Protein 2JE2 (pdb70)

Foldseek 3Di:
DADWDADPVGFTFPRPPQVPAAWFFWDDDVFKIKIKGKHNVQLLVCLVAVARDAFIKMKIWMFTWDFDDPCGDIDGHHTAWMKMKTAHCVSQVPAQLRIFIWTQAHNPPDGDRTTDTDDCVVQVVCQVVDAPHSSHNSVRGVQSVCSNVPVDRDDDD

Organism: Nitrosomonas europaea (NCBI:txid915)

Radius of gyration: 16.07 Å; Cα contacts (8 Å, |Δi|>4): 334; chains: 1; bounding box: 45×40×47 Å

B-factor: mean 26.32, std 8.31, range [13.73, 58.66]

Structure (mmCIF, N/CA/C/O backbone):
data_2JE2
#
_entry.id   2JE2
#
_cell.length_a   53.256
_cell.length_b   53.256
_cell.length_c   127.033
_cell.angle_alpha   90.00
_cell.angle_beta   90.00
_cell.angle_gamma   120.00
#
_symmetry.space_group_name_H-M   'P 31 2 1'
#
loop_
_entity.id
_entity.type
_entity.pdbx_description
1 polymer 'CYTOCHROME P460'
2 non-polymer 'HEME C'
3 non-polymer 'PHOSPHATE ION'
4 water water
#
loop_
_atom_site.group_PDB
_atom_site.id
_atom_site.type_symbol
_atom_site.label_atom_id
_atom_site.label_alt_id
_atom_site.label_comp_id
_atom_site.label_asym_id
_atom_site.label_entity_id
_atom_site.label_seq_id
_atom_site.pdbx_PDB_ins_code
_atom_site.Cartn_x
_atom_site.Cartn_y
_atom_site.Cartn_z
_atom_site.occupancy
_atom_site.B_iso_or_equiv
_atom_site.auth_seq_id
_atom_site.auth_comp_id
_atom_site.auth_asym_id
_atom_site.auth_atom_id
_atom_site.pdbx_PDB_model_num
ATOM 1 N N . ALA A 1 2 ? 9.763 3.740 16.557 1.00 43.04 1 ALA A N 1
ATOM 2 C CA . ALA A 1 2 ? 11.253 3.786 16.604 1.00 42.52 1 ALA A CA 1
ATOM 3 C C . ALA A 1 2 ? 11.783 4.622 15.449 1.00 41.92 1 ALA A C 1
ATOM 4 O O . ALA A 1 2 ? 12.931 5.078 15.479 1.00 42.99 1 ALA A O 1
ATOM 6 N N . GLY A 1 3 ? 10.961 4.792 14.416 1.00 40.10 2 GLY A N 1
ATOM 7 C CA . GLY A 1 3 ? 11.307 5.694 13.334 1.00 37.58 2 GLY A CA 1
ATOM 8 C C . GLY A 1 3 ? 12.269 5.170 12.288 1.00 35.56 2 GLY A C 1
ATOM 9 O O . GLY A 1 3 ? 12.635 3.997 12.291 1.00 35.67 2 GLY A O 1
ATOM 10 N N . VAL A 1 4 ? 12.684 6.083 11.413 1.00 32.57 3 VAL A N 1
ATOM 11 C CA . VAL A 1 4 ? 13.417 5.830 10.179 1.00 29.95 3 VAL A CA 1
ATOM 12 C C . VAL A 1 4 ? 14.978 5.743 10.346 1.00 28.08 3 VAL A C 1
ATOM 13 O O . VAL A 1 4 ? 15.687 5.276 9.452 1.00 26.40 3 VAL A O 1
ATOM 17 N N . ALA A 1 5 ? 15.504 6.168 11.493 1.00 25.88 4 ALA A N 1
ATOM 18 C CA . ALA A 1 5 ? 16.962 6.146 11.719 1.00 25.26 4 ALA A CA 1
ATOM 19 C C . ALA A 1 5 ? 17.477 4.709 11.704 1.00 24.98 4 ALA A C 1
ATOM 20 O O . ALA A 1 5 ? 16.850 3.822 12.271 1.00 24.81 4 ALA A O 1
ATOM 22 N N . GLU A 1 6 ? 18.619 4.509 11.064 1.00 24.70 5 GLU A N 1
ATOM 23 C CA . GLU A 1 6 ? 19.290 3.207 11.045 1.00 25.42 5 GLU A CA 1
ATOM 24 C C . GLU A 1 6 ? 20.672 3.369 11.661 1.00 24.28 5 GLU A C 1
ATOM 25 O O . GLU A 1 6 ? 21.394 4.332 11.363 1.00 23.19 5 GLU A O 1
ATOM 31 N N . PHE A 1 7 ? 21.033 2.429 12.540 1.00 23.59 6 PHE A N 1
ATOM 32 C CA . PHE A 1 7 ? 22.304 2.497 13.246 1.00 22.75 6 PHE A CA 1
ATOM 33 C C . PHE A 1 7 ? 23.103 1.233 12.983 1.00 23.72 6 PHE A C 1
ATOM 34 O O . PHE A 1 7 ? 22.518 0.168 12.912 1.00 23.65 6 PHE A O 1
ATOM 42 N N . ASN A 1 8 ? 24.414 1.367 12.854 1.00 23.95 7 ASN A N 1
ATOM 43 C CA . ASN A 1 8 ? 25.262 0.167 12.764 1.00 24.97 7 ASN A CA 1
ATOM 44 C C . ASN A 1 8 ? 25.476 -0.467 14.131 1.00 25.67 7 ASN A C 1
ATOM 45 O O . ASN A 1 8 ? 25.001 0.042 15.153 1.00 24.53 7 ASN A O 1
ATOM 50 N N . ASP A 1 9 ? 26.155 -1.613 14.132 1.00 26.41 8 ASP A N 1
ATOM 51 C CA . ASP A 1 9 ? 26.410 -2.350 15.361 1.00 27.32 8 ASP A CA 1
ATOM 52 C C . ASP A 1 9 ? 27.032 -1.527 16.467 1.00 27.48 8 ASP A C 1
ATOM 53 O O . ASP A 1 9 ? 26.754 -1.768 17.636 1.00 28.17 8 ASP A O 1
ATOM 58 N N . LYS A 1 10 ? 27.899 -0.585 16.124 1.00 27.38 9 LYS A N 1
ATOM 59 C CA . LYS A 1 10 ? 28.503 0.207 17.179 1.00 27.54 9 LYS A CA 1
ATOM 60 C C . LYS A 1 10 ? 27.688 1.452 17.598 1.00 26.04 9 LYS A C 1
ATOM 61 O O . LYS A 1 10 ? 28.122 2.233 18.428 1.00 25.30 9 LYS A O 1
ATOM 67 N N . GLY A 1 11 ? 26.486 1.562 17.062 1.00 25.75 10 GLY A N 1
ATOM 68 C CA . GLY A 1 11 ? 25.564 2.649 17.454 1.00 24.94 10 GLY A CA 1
ATOM 69 C C . GLY A 1 11 ? 25.709 3.945 16.688 1.00 25.31 10 GLY A C 1
ATOM 70 O O . GLY A 1 11 ? 25.046 4.937 17.023 1.00 24.78 10 GLY A O 1
ATOM 71 N N . GLU A 1 12 ? 26.531 3.935 15.632 1.00 24.11 11 GLU A N 1
ATOM 72 C CA . GLU A 1 12 ? 26.694 5.089 14.761 1.00 23.84 11 GLU A CA 1
ATOM 73 C C . GLU A 1 12 ? 25.483 5.225 13.819 1.00 21.80 11 GLU A C 1
ATOM 74 O O . GLU A 1 12 ? 24.899 4.231 13.387 1.00 20.59 11 GLU A O 1
ATOM 80 N N . LEU A 1 13 ? 25.077 6.464 13.537 1.00 20.81 12 LEU A N 1
ATOM 81 C CA . LEU A 1 13 ? 23.935 6.683 12.657 1.00 19.92 12 LEU A CA 1
ATOM 82 C C . LEU A 1 13 ? 24.420 6.520 11.214 1.00 19.65 12 LEU A C 1
ATOM 83 O O . LEU A 1 13 ? 25.363 7.186 10.803 1.00 20.44 12 LEU A O 1
ATOM 88 N N . LEU A 1 14 ? 23.777 5.649 10.465 1.00 21.11 13 LEU A N 1
ATOM 89 C CA . LEU A 1 14 ? 24.088 5.508 9.032 1.00 22.55 13 LEU A CA 1
ATOM 90 C C . LEU A 1 14 ? 23.510 6.718 8.266 1.00 23.18 13 LEU A C 1
ATOM 91 O O . LEU A 1 14 ? 22.440 7.235 8.635 1.00 22.56 13 LEU A O 1
ATOM 96 N N . LEU A 1 15 ? 24.214 7.167 7.227 1.00 23.98 14 LEU A N 1
ATOM 97 C CA . LEU A 1 15 ? 23.676 8.187 6.299 1.00 24.00 14 LEU A CA 1
ATOM 98 C C . LEU A 1 15 ? 22.243 7.895 5.969 1.00 23.31 14 LEU A C 1
ATOM 99 O O . LEU A 1 15 ? 21.948 6.804 5.476 1.00 23.90 14 LEU A O 1
ATOM 104 N N . PRO A 1 16 ? 21.311 8.829 6.271 1.00 22.79 15 PRO A N 1
ATOM 105 C CA . PRO A 1 16 ? 19.942 8.573 5.822 1.00 21.98 15 PRO A CA 1
ATOM 106 C C . PRO A 1 16 ? 19.880 8.430 4.292 1.00 21.70 15 PRO A C 1
ATOM 107 O O . PRO A 1 16 ? 20.660 9.039 3.571 1.00 22.04 15 PRO A O 1
ATOM 111 N N . LYS A 1 17 ? 18.963 7.608 3.833 1.00 22.27 16 LYS A N 1
ATOM 112 C CA . LYS A 1 17 ? 18.822 7.357 2.403 1.00 23.84 16 LYS A CA 1
ATOM 113 C C . LYS A 1 17 ? 17.650 8.169 1.866 1.00 22.34 16 LYS A C 1
ATOM 114 O O . LYS A 1 17 ? 16.587 8.224 2.487 1.00 22.48 16 LYS A O 1
ATOM 120 N N . ASN A 1 18 ? 17.871 8.807 0.716 1.00 21.87 17 ASN A N 1
ATOM 121 C CA . ASN A 1 18 ? 16.808 9.500 -0.032 1.00 21.63 17 ASN A CA 1
ATOM 122 C C . ASN A 1 18 ? 16.093 10.593 0.779 1.00 20.12 17 ASN A C 1
ATOM 123 O O . ASN A 1 18 ? 14.904 10.853 0.586 1.00 19.83 17 ASN A O 1
ATOM 128 N N . TYR A 1 19 ? 16.836 11.216 1.684 1.00 19.46 18 TYR A N 1
ATOM 129 C CA . TYR A 1 19 ? 16.295 12.284 2.565 1.00 17.96 18 TYR A CA 1
ATOM 130 C C . TYR A 1 19 ? 15.876 13.529 1.750 1.00 18.02 18 TYR A C 1
ATOM 131 O O . TYR A 1 19 ? 15.103 14.339 2.234 1.00 18.39 18 TYR A O 1
ATOM 140 N N . ARG A 1 20 ? 16.358 13.679 0.510 1.00 16.90 19 ARG A N 1
ATOM 141 C CA . ARG 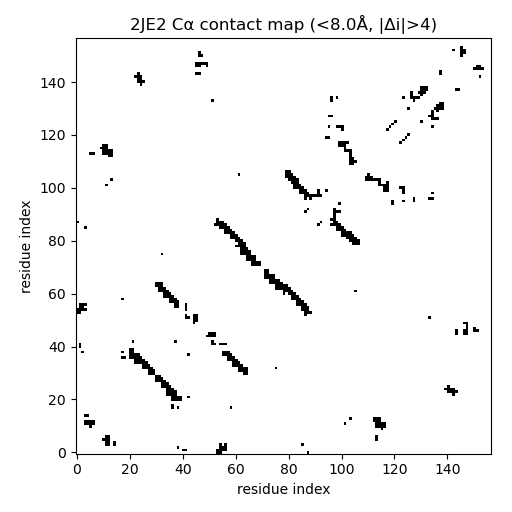A 1 20 ? 15.896 14.827 -0.312 1.00 17.41 19 ARG A CA 1
ATOM 142 C C . ARG A 1 20 ? 14.441 14.604 -0.762 1.00 17.25 19 ARG A C 1
ATOM 143 O O . ARG A 1 20 ? 13.785 15.532 -1.241 1.00 17.82 19 ARG A O 1
ATOM 151 N N . GLU A 1 21 ? 13.948 13.376 -0.622 1.00 17.05 20 GLU A N 1
ATOM 152 C CA . GLU A 1 21 ? 12.513 13.101 -0.777 1.00 16.85 20 GLU A CA 1
ATOM 153 C C . GLU A 1 21 ? 11.656 13.289 0.484 1.00 17.33 20 GLU A C 1
ATOM 154 O O . GLU A 1 21 ? 10.424 13.101 0.448 1.00 18.44 20 GLU A O 1
ATOM 160 N N . TRP A 1 22 ? 12.281 13.697 1.586 1.00 16.68 21 TRP A N 1
ATOM 161 C CA . TRP A 1 22 ? 11.562 13.991 2.817 1.00 16.92 21 TRP A CA 1
ATOM 162 C C . TRP A 1 22 ? 10.904 15.371 2.681 1.00 16.96 21 TRP A C 1
ATOM 163 O O . TRP A 1 22 ? 10.981 15.998 1.614 1.00 17.19 21 TRP A O 1
ATOM 174 N N . VAL A 1 23 ? 10.279 15.838 3.760 1.00 16.39 22 VAL A N 1
ATOM 175 C CA . VAL A 1 23 ? 9.542 17.090 3.710 1.00 16.66 22 VAL A CA 1
ATOM 176 C C . VAL A 1 23 ? 10.513 18.208 4.079 1.00 16.20 22 VAL A C 1
ATOM 177 O O . VAL A 1 23 ? 11.070 18.229 5.188 1.00 16.14 22 VAL A O 1
ATOM 181 N N . MET A 1 24 ? 10.702 19.127 3.144 1.00 15.75 23 MET A N 1
ATOM 182 C CA A MET A 1 24 ? 11.595 20.283 3.363 0.60 17.11 23 MET A CA 1
ATOM 183 C CA B MET A 1 24 ? 11.593 20.257 3.360 0.40 17.10 23 MET A CA 1
ATOM 184 C C . MET A 1 24 ? 10.819 21.282 4.193 1.00 18.01 23 MET A C 1
ATOM 185 O O . MET A 1 24 ? 9.733 21.686 3.802 1.00 20.18 23 MET A O 1
ATOM 194 N N . VAL A 1 25 ? 11.360 21.669 5.344 1.00 17.14 24 VAL A N 1
ATOM 195 C CA . VAL A 1 25 ? 10.586 22.500 6.277 1.00 17.20 24 VAL A CA 1
ATOM 196 C C . VAL A 1 25 ? 11.045 23.947 6.357 1.00 17.61 24 VAL A C 1
ATOM 197 O O . VAL A 1 25 ? 10.326 24.815 6.844 1.00 17.07 24 VAL A O 1
ATOM 201 N N . GLY A 1 26 ? 12.266 24.203 5.909 1.00 17.34 25 GLY A N 1
ATOM 202 C CA . GLY A 1 26 ? 12.719 25.578 5.810 1.00 18.26 25 GLY A CA 1
ATOM 203 C C . GLY A 1 26 ? 14.037 25.603 5.076 1.00 19.04 25 GLY A C 1
ATOM 204 O O . GLY A 1 26 ? 14.735 24.565 4.975 1.00 18.84 25 GLY A O 1
ATOM 205 N N . THR A 1 27 ? 14.313 26.746 4.464 1.00 19.50 26 THR A N 1
ATOM 206 C CA A THR A 1 27 ? 15.619 26.947 3.824 0.50 19.99 26 THR A CA 1
ATOM 207 C CA B THR A 1 27 ? 15.602 26.973 3.804 0.50 20.28 26 THR A CA 1
ATOM 208 C C . THR A 1 27 ? 16.170 28.286 4.301 1.00 20.51 26 THR A C 1
ATOM 209 O O . THR A 1 27 ? 15.424 29.279 4.434 1.00 19.24 26 THR A O 1
ATOM 216 N N . GLN A 1 28 ? 17.466 28.287 4.629 1.00 19.83 27 GLN A N 1
ATOM 217 C CA . GLN A 1 28 ? 18.099 29.469 5.178 1.00 21.48 27 GLN A CA 1
ATOM 218 C C . GLN A 1 28 ? 19.299 29.837 4.330 1.00 22.14 27 GLN A C 1
ATOM 219 O O . GLN A 1 28 ? 19.803 29.017 3.580 1.00 21.08 27 GLN A O 1
ATOM 225 N N . VAL A 1 29 ? 19.715 31.096 4.430 1.00 23.86 28 VAL A N 1
ATOM 226 C CA . VAL A 1 29 ? 20.818 31.615 3.647 1.00 26.56 28 VAL A CA 1
ATOM 227 C C . VAL A 1 29 ? 21.733 32.337 4.630 1.00 29.28 28 VAL A C 1
ATOM 228 O O . VAL A 1 29 ? 21.251 33.105 5.479 1.00 27.80 28 VAL A O 1
ATOM 232 N N . THR A 1 30 ? 23.036 32.065 4.572 1.00 31.84 29 THR A N 1
ATOM 233 C CA A THR A 1 30 ? 23.970 32.852 5.358 0.50 34.22 29 THR A CA 1
ATOM 234 C CA B THR A 1 30 ? 23.998 32.857 5.347 0.50 34.47 29 THR A CA 1
ATOM 235 C C . THR A 1 30 ? 24.725 33.864 4.457 1.00 35.68 29 THR A C 1
ATOM 236 O O . THR A 1 30 ? 25.280 33.501 3.410 1.00 36.95 29 THR A O 1
ATOM 243 N N . PRO A 1 31 ? 24.700 35.156 4.843 1.00 37.28 30 PRO A N 1
ATOM 244 C CA . PRO A 1 31 ? 25.321 36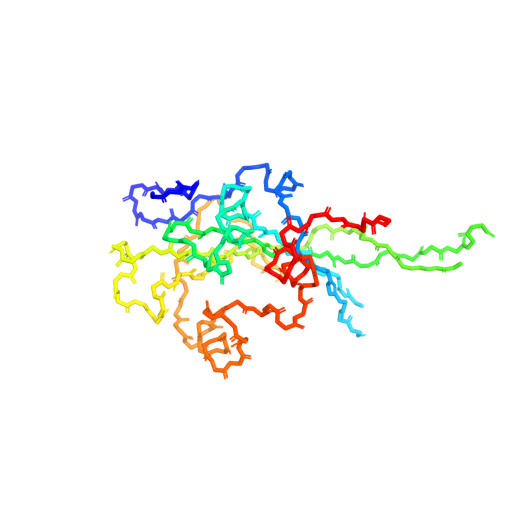.179 4.002 1.00 38.48 30 PRO A CA 1
ATOM 245 C C . PRO A 1 31 ? 26.836 36.232 4.188 1.00 39.56 30 PRO A C 1
ATOM 246 O O . PRO A 1 31 ? 27.538 36.760 3.313 1.00 41.06 30 PRO A O 1
ATOM 250 N N . THR A 1 42 ? 26.694 33.294 0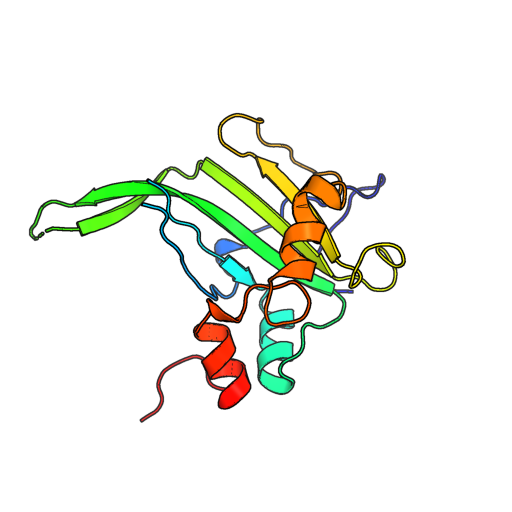.827 1.00 34.63 41 THR A N 1
ATOM 251 C CA . THR A 1 42 ? 27.761 32.299 1.010 1.00 34.79 41 THR A CA 1
ATOM 252 C C . THR A 1 42 ? 27.271 30.837 1.097 1.00 33.46 41 THR A C 1
ATOM 253 O O . THR A 1 42 ? 27.878 29.935 0.500 1.00 33.62 41 THR A O 1
ATOM 257 N N . GLU A 1 43 ? 26.184 30.597 1.827 1.00 31.40 42 GLU A N 1
ATOM 258 C CA . GLU A 1 43 ? 25.690 29.239 1.973 1.00 30.13 42 GLU A CA 1
ATOM 259 C C . GLU A 1 43 ? 24.175 29.210 2.009 1.00 28.05 42 GLU A C 1
ATOM 260 O O . GLU A 1 43 ? 23.540 30.117 2.552 1.00 27.71 42 GLU A O 1
ATOM 266 N N . ILE A 1 44 ? 23.607 28.166 1.420 1.00 25.24 43 ILE A N 1
ATOM 267 C CA . ILE A 1 44 ? 22.197 27.859 1.628 1.00 24.35 43 ILE A CA 1
ATOM 268 C C . ILE A 1 44 ? 22.085 26.560 2.426 1.00 23.57 43 ILE A C 1
ATOM 269 O O . ILE A 1 44 ? 22.859 25.609 2.227 1.00 22.53 43 ILE A O 1
ATOM 274 N N . ARG A 1 45 ? 21.115 26.515 3.332 1.00 22.46 44 ARG A N 1
ATOM 275 C CA . ARG A 1 45 ? 20.884 25.334 4.108 1.00 22.47 44 ARG A CA 1
ATOM 276 C C . ARG A 1 45 ? 19.450 24.920 3.924 1.00 21.30 44 ARG A C 1
ATOM 277 O O . ARG A 1 45 ? 18.534 25.729 3.983 1.00 20.23 44 ARG A O 1
ATOM 285 N N . THR A 1 46 ? 19.256 23.647 3.672 1.00 19.12 45 THR A N 1
ATOM 286 C CA A THR A 1 46 ? 17.952 23.100 3.438 0.60 18.73 45 THR A CA 1
ATOM 287 C CA B THR A 1 46 ? 17.873 23.204 3.625 0.40 18.14 45 THR A CA 1
ATOM 288 C C . THR A 1 46 ? 17.627 22.113 4.625 1.00 18.14 45 THR A C 1
ATOM 289 O O . THR A 1 46 ? 18.476 21.289 4.956 1.00 17.91 45 THR A O 1
ATOM 296 N N . VAL A 1 47 ? 16.439 22.188 5.237 1.00 17.12 46 VAL A N 1
ATOM 297 C CA . VAL A 1 47 ? 16.157 21.369 6.399 1.00 16.01 46 VAL A CA 1
ATOM 298 C C . VAL A 1 47 ? 15.009 20.434 6.064 1.00 17.02 46 VAL A C 1
ATOM 299 O O . VAL A 1 47 ? 13.977 20.885 5.574 1.00 16.49 46 VAL A O 1
ATOM 303 N N . TYR A 1 48 ? 15.223 19.141 6.306 1.00 16.26 47 TYR A N 1
ATOM 304 C CA . TYR A 1 48 ? 14.214 18.087 6.037 1.00 16.39 47 TYR A CA 1
ATOM 305 C C . TYR A 1 48 ? 13.779 17.385 7.314 1.00 16.46 47 TYR A C 1
ATOM 306 O O . TYR A 1 48 ? 14.591 17.186 8.219 1.00 17.89 47 TYR A O 1
ATOM 315 N N . VAL A 1 49 ? 12.500 16.998 7.360 1.00 16.86 48 VAL A N 1
ATOM 316 C CA . VAL A 1 49 ? 11.940 16.154 8.406 1.00 17.38 48 VAL A CA 1
ATOM 317 C C . VAL A 1 49 ? 11.361 14.903 7.725 1.00 17.67 48 VAL A C 1
ATOM 318 O O . VAL A 1 49 ? 10.672 15.008 6.690 1.00 17.16 48 VAL A O 1
ATOM 322 N N . ASP 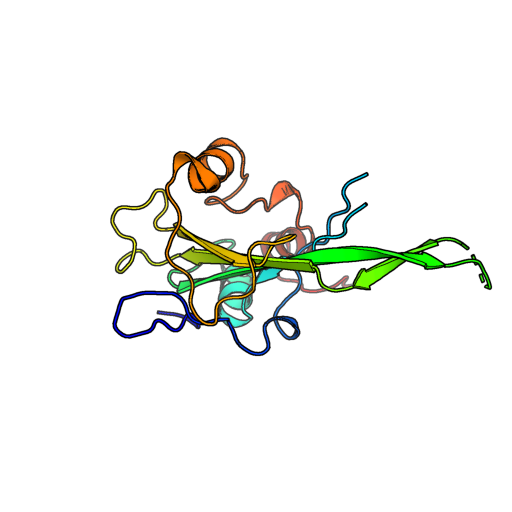A 1 50 ? 11.681 13.727 8.261 1.00 17.18 49 ASP A N 1
ATOM 323 C CA . ASP A 1 50 ? 11.235 12.490 7.620 1.00 18.17 49 ASP A CA 1
ATOM 324 C C . ASP A 1 50 ? 9.688 12.473 7.576 1.00 17.73 49 ASP A C 1
ATOM 325 O O . ASP A 1 50 ? 9.036 13.000 8.464 1.00 18.09 49 ASP A O 1
ATOM 330 N N . PRO A 1 51 ? 9.113 11.921 6.498 1.00 18.59 50 PRO A N 1
ATOM 331 C CA . PRO A 1 51 ? 7.681 12.029 6.206 1.00 19.79 50 PRO A CA 1
ATOM 332 C C . PRO A 1 51 ? 6.754 11.539 7.333 1.00 20.20 50 PRO A C 1
ATOM 333 O O . PRO A 1 51 ? 5.774 12.197 7.621 1.00 20.04 50 PRO A O 1
ATOM 337 N N . GLU A 1 52 ? 7.070 10.415 7.971 1.00 20.42 51 GLU A N 1
ATOM 338 C CA . GLU A 1 52 ? 6.212 9.942 9.070 1.00 21.88 51 GLU A CA 1
ATOM 339 C C . GLU A 1 52 ? 6.229 10.879 10.293 1.00 20.22 51 GLU A C 1
ATOM 340 O O . GLU A 1 52 ? 5.188 11.166 10.873 1.00 20.50 51 GLU A O 1
ATOM 346 N N . SER A 1 53 ? 7.395 11.397 10.648 1.00 19.59 52 SER A N 1
ATOM 347 C CA . SER A 1 53 ? 7.482 12.374 11.738 1.00 19.44 52 SER A CA 1
ATOM 348 C C . SER A 1 53 ? 6.760 13.677 11.353 1.00 18.78 52 SER A C 1
ATOM 349 O O . SER A 1 53 ? 6.087 14.311 12.202 1.00 19.39 52 SER A O 1
ATOM 352 N N . TYR A 1 54 ? 6.858 14.054 10.082 1.00 17.62 53 TYR A N 1
ATOM 353 C CA . TYR A 1 54 ? 6.126 15.237 9.603 1.00 19.32 53 TYR A CA 1
ATOM 354 C C . TYR A 1 54 ? 4.609 15.024 9.735 1.00 20.39 53 TYR A C 1
ATOM 355 O O . TYR A 1 54 ? 3.879 15.927 10.172 1.00 21.10 53 TYR A O 1
ATOM 364 N N . ALA A 1 55 ? 4.149 13.840 9.328 1.00 21.83 54 ALA A N 1
ATOM 365 C CA . ALA A 1 55 ? 2.725 13.476 9.437 1.00 22.55 54 ALA A CA 1
ATOM 366 C C . ALA A 1 55 ? 2.258 13.569 10.889 1.00 23.19 54 ALA A C 1
ATOM 367 O O . ALA A 1 55 ? 1.203 14.146 11.183 1.00 24.23 54 ALA A O 1
ATOM 369 N N . HIS A 1 56 ? 3.054 13.035 11.807 1.00 23.10 55 HIS A N 1
ATOM 370 C CA . HIS A 1 56 ? 2.726 13.142 13.233 1.00 23.85 55 HIS A CA 1
ATOM 371 C C . HIS A 1 56 ? 2.655 14.607 13.690 1.00 23.80 55 HIS A C 1
ATOM 372 O O . HIS A 1 56 ? 1.742 15.005 14.433 1.00 24.62 55 HIS A O 1
ATOM 379 N N . TRP A 1 57 ? 3.631 15.400 13.251 1.00 23.57 56 TRP A N 1
ATOM 380 C CA . TRP A 1 57 ? 3.660 16.829 13.536 1.00 24.18 56 TRP A CA 1
ATOM 381 C C . TRP A 1 57 ? 2.376 17.535 13.075 1.00 25.70 56 TRP A C 1
ATOM 382 O O . TRP A 1 57 ? 1.824 18.344 13.831 1.00 26.72 56 TRP A O 1
ATOM 393 N N . LYS A 1 58 ? 1.918 17.237 11.853 1.00 27.76 57 LYS A N 1
ATOM 394 C CA . LYS A 1 58 ? 0.667 17.789 11.326 1.00 30.65 57 LYS A CA 1
ATOM 395 C C . LYS A 1 58 ? -0.478 17.541 12.287 1.00 32.12 57 LYS A C 1
ATOM 396 O O . LYS A 1 58 ? -1.312 18.435 12.517 1.00 33.24 57 LYS A O 1
ATOM 402 N N . LYS A 1 59 ? -0.502 16.343 12.868 1.00 33.16 58 LYS A N 1
ATOM 403 C CA . LYS A 1 59 ? -1.625 15.930 13.713 1.00 35.00 58 LYS A CA 1
ATOM 404 C C . LYS A 1 59 ? -1.506 16.496 15.127 1.00 34.28 58 LYS A C 1
ATOM 405 O O . LYS A 1 59 ? -2.524 16.757 15.774 1.00 35.10 58 LYS A O 1
ATOM 411 N N . THR A 1 60 ? -0.278 16.699 15.616 1.00 33.51 59 THR A N 1
ATOM 412 C CA . THR A 1 60 ? -0.065 16.967 17.047 1.00 32.31 59 THR A CA 1
ATOM 413 C C . THR A 1 60 ? 0.752 18.215 17.411 1.00 31.97 59 THR A C 1
ATOM 414 O O . THR A 1 60 ? 0.739 18.643 18.564 1.00 32.59 59 THR A O 1
ATOM 418 N N . GLY A 1 61 ? 1.491 18.785 16.459 1.00 30.81 60 GLY A N 1
ATOM 419 C CA . GLY A 1 61 ? 2.456 19.843 16.774 1.00 29.14 60 GLY A CA 1
ATOM 420 C C . GLY A 1 61 ? 3.595 19.369 17.656 1.00 28.25 60 GLY A C 1
ATOM 421 O O . GLY A 1 61 ? 4.237 20.170 18.336 1.00 28.69 60 GLY A O 1
ATOM 422 N N . GLU A 1 62 ? 3.842 18.056 17.669 1.00 27.15 61 GLU A N 1
ATOM 423 C CA . GLU A 1 62 ? 4.957 17.488 18.410 1.00 27.36 61 GLU A CA 1
ATOM 424 C C . GLU A 1 62 ? 5.880 16.634 17.530 1.00 25.21 61 GLU A C 1
ATOM 425 O O . GLU A 1 62 ? 5.451 16.081 16.526 1.00 24.25 61 GLU A O 1
ATOM 431 N N . PHE A 1 63 ? 7.143 16.547 17.938 1.00 24.08 62 PHE A N 1
ATOM 432 C CA . PHE A 1 63 ? 8.106 15.649 17.317 1.00 23.44 62 PHE A CA 1
ATOM 433 C C . PHE A 1 63 ? 8.022 14.306 18.014 1.00 24.06 62 PHE A C 1
ATOM 434 O O . PHE A 1 63 ? 8.364 14.173 19.196 1.00 24.34 62 PHE A O 1
ATOM 442 N N . ARG A 1 64 ? 7.583 13.313 17.264 1.00 23.72 63 ARG A N 1
ATOM 443 C CA . ARG A 1 64 ? 7.466 11.961 17.792 1.00 24.37 63 ARG A CA 1
ATOM 444 C C . ARG A 1 64 ? 8.823 11.402 18.198 1.00 24.41 63 ARG A C 1
ATOM 445 O O . ARG A 1 64 ? 9.899 11.830 17.711 1.00 24.42 63 ARG A O 1
ATOM 453 N N . ASP A 1 65 ? 8.775 10.442 19.113 1.00 24.90 64 ASP A N 1
ATOM 454 C CA . ASP A 1 65 ? 9.919 9.571 19.347 1.00 25.09 64 ASP A CA 1
ATOM 455 C C . ASP A 1 65 ? 10.340 8.935 18.022 1.00 23.93 64 ASP A C 1
ATOM 456 O O . ASP A 1 65 ? 9.508 8.388 17.306 1.00 24.58 64 ASP A O 1
ATOM 461 N N . GLY A 1 66 ? 11.617 9.034 17.668 1.00 22.21 65 GLY A N 1
ATOM 462 C CA . GLY A 1 66 ? 12.105 8.524 16.375 1.00 22.41 65 GLY A CA 1
ATOM 463 C C . GLY A 1 66 ? 12.265 9.572 15.270 1.00 20.82 65 GLY A C 1
ATOM 464 O O . GLY A 1 66 ? 12.777 9.280 14.184 1.00 21.25 65 GLY A O 1
ATOM 465 N N . THR A 1 67 ? 11.856 10.804 15.554 1.00 20.29 66 THR A N 1
ATOM 466 C CA . THR A 1 67 ? 12.022 11.906 14.605 1.00 18.76 66 THR A CA 1
ATOM 467 C C . THR A 1 67 ? 13.467 11.999 14.104 1.00 17.94 66 THR A C 1
ATOM 468 O O . THR A 1 67 ? 14.410 11.961 14.883 1.00 19.33 66 THR A O 1
ATOM 472 N N . VAL A 1 68 ? 13.637 12.102 12.785 1.00 17.80 67 VAL A N 1
ATOM 473 C CA . VAL A 1 68 ? 14.908 12.439 12.186 1.00 18.02 67 VAL A CA 1
ATOM 474 C C . VAL A 1 68 ? 14.797 13.748 11.388 1.00 17.75 67 VAL A C 1
ATOM 475 O O . VAL A 1 68 ? 13.891 13.912 10.553 1.00 18.16 67 VAL A O 1
ATOM 479 N N . THR A 1 69 ? 15.717 14.660 11.665 1.00 17.22 68 THR A N 1
ATOM 480 C CA . THR A 1 69 ? 15.909 15.864 10.833 1.00 17.48 68 THR A CA 1
ATOM 481 C C . THR A 1 69 ? 17.271 15.820 10.138 1.00 17.82 68 THR A C 1
ATOM 482 O O . THR A 1 69 ? 18.241 15.244 10.673 1.00 16.96 68 THR A O 1
ATOM 486 N N . VAL A 1 70 ? 17.339 16.419 8.944 1.00 17.94 69 VAL A N 1
ATOM 487 C CA . VAL A 1 70 ? 18.568 16.524 8.175 1.00 18.23 69 VAL A CA 1
ATOM 488 C C . VAL A 1 70 ? 18.763 17.955 7.718 1.00 18.55 69 VAL A C 1
ATOM 489 O O . VAL A 1 70 ? 17.838 18.578 7.205 1.00 17.68 69 VAL A O 1
ATOM 493 N N . LYS A 1 71 ? 19.972 18.477 7.897 1.00 17.23 70 LYS A N 1
ATOM 494 C CA . LYS A 1 71 ? 20.281 19.788 7.384 1.00 17.34 70 LYS A CA 1
ATOM 495 C C . LYS A 1 71 ? 21.374 19.659 6.333 1.00 18.11 70 LYS A C 1
ATOM 496 O O . LYS A 1 71 ? 22.505 19.201 6.629 1.00 17.09 70 LYS A O 1
ATOM 502 N N . GLU A 1 72 ? 21.020 20.042 5.113 1.00 17.41 71 GLU A N 1
ATOM 503 C CA . GLU A 1 72 ? 21.920 19.924 3.982 1.00 18.50 71 GLU A CA 1
ATOM 504 C C . GLU A 1 72 ? 22.487 21.274 3.587 1.00 19.73 71 GLU A C 1
ATOM 505 O O . GLU A 1 72 ? 21.748 22.235 3.362 1.00 18.92 71 GLU A O 1
ATOM 511 N N . LEU A 1 73 ? 23.819 21.325 3.516 1.00 20.02 72 LEU A N 1
ATOM 512 C CA . LEU A 1 73 ? 24.574 22.562 3.246 1.00 22.01 72 LEU A CA 1
ATOM 513 C C . LEU A 1 73 ? 25.026 22.656 1.768 1.00 21.79 72 LEU A C 1
ATOM 514 O O . LEU A 1 73 ? 25.555 21.684 1.200 1.00 21.64 72 LEU A O 1
ATOM 519 N N . VAL A 1 74 ? 24.778 23.806 1.141 1.00 22.04 73 VAL A N 1
ATOM 520 C CA . VAL A 1 74 ? 25.187 24.023 -0.243 1.00 23.62 73 VAL A CA 1
ATOM 521 C C . VAL A 1 74 ? 25.892 25.357 -0.399 1.00 24.23 73 VAL A C 1
ATOM 522 O O . VAL A 1 74 ? 25.574 26.325 0.298 1.00 23.71 73 VAL A O 1
ATOM 526 N N . SER A 1 75 ? 26.819 25.415 -1.352 1.00 25.38 74 SER A N 1
ATOM 527 C CA . SER A 1 75 ? 27.359 26.701 -1.787 1.00 26.41 74 SER A CA 1
ATOM 528 C C . SER A 1 75 ? 26.291 27.388 -2.648 1.00 27.07 74 SER A C 1
ATOM 529 O O . SER A 1 75 ? 25.241 26.806 -2.957 1.00 26.51 74 SER A O 1
ATOM 532 N N . VAL A 1 76 ? 26.546 28.637 -3.021 1.00 27.25 75 VAL A N 1
ATOM 533 C CA . VAL A 1 76 ? 25.551 29.428 -3.728 1.00 27.83 75 VAL A CA 1
ATOM 534 C C . VAL A 1 76 ? 26.030 29.673 -5.149 1.00 28.66 75 VAL A C 1
ATOM 535 O O . VAL A 1 76 ? 27.152 30.141 -5.351 1.00 27.66 75 VAL A O 1
ATOM 539 N N . GLY A 1 77 ? 25.188 29.349 -6.125 1.00 29.14 76 GLY A N 1
ATOM 540 C CA . GLY A 1 77 ? 25.421 29.735 -7.516 1.00 29.96 76 GLY A CA 1
ATOM 541 C C . GLY A 1 77 ? 24.807 31.094 -7.816 1.00 30.90 76 GLY A C 1
ATOM 542 O O . GLY A 1 77 ? 23.833 31.504 -7.154 1.00 29.34 76 GLY A O 1
ATOM 543 N N . ASP A 1 78 ? 25.367 31.784 -8.815 1.00 31.78 77 ASP A N 1
ATOM 544 C CA . ASP A 1 78 ? 24.862 33.090 -9.255 1.00 33.26 77 ASP A CA 1
ATOM 545 C C . ASP A 1 78 ? 24.185 32.994 -10.619 1.00 33.10 77 ASP A C 1
ATOM 546 O O . ASP A 1 78 ? 24.768 32.505 -11.583 1.00 32.65 77 ASP A O 1
ATOM 551 N N . ARG A 1 79 ? 22.963 33.502 -10.687 1.00 33.45 78 ARG A N 1
ATOM 552 C CA . ARG A 1 79 ? 22.189 33.537 -11.917 1.00 34.08 78 ARG A CA 1
ATOM 553 C C . ARG A 1 79 ? 22.130 34.980 -12.422 1.00 34.48 78 ARG A C 1
ATOM 554 O O . ARG A 1 79 ? 21.859 35.897 -11.653 1.00 33.63 78 ARG A O 1
ATOM 562 N N . LYS A 1 80 ? 22.374 35.165 -13.717 1.00 35.67 79 LYS A N 1
ATOM 563 C CA . LYS A 1 80 ? 22.321 36.474 -14.357 1.00 37.11 79 LYS A CA 1
ATOM 564 C C . LYS A 1 80 ? 21.304 36.388 -15.474 1.00 37.58 79 LYS A C 1
ATOM 565 O O . LYS A 1 80 ? 21.492 35.620 -16.415 1.00 37.10 79 LYS A O 1
ATOM 571 N N . GLY A 1 81 ? 20.213 37.148 -15.353 1.00 38.65 80 GLY A N 1
ATOM 572 C CA . GLY A 1 81 ? 19.059 37.002 -16.259 1.00 40.12 80 GLY A CA 1
ATOM 573 C C . GLY A 1 81 ? 18.309 35.674 -16.063 1.00 41.40 80 GLY A C 1
ATOM 574 O O . GLY A 1 81 ? 18.602 34.930 -15.106 1.00 41.40 80 GLY A O 1
ATOM 575 N N . PRO A 1 82 ? 17.335 35.358 -16.955 1.00 42.24 81 PRO A N 1
ATOM 576 C CA . PRO A 1 82 ? 16.924 36.135 -18.130 1.00 42.80 81 PRO A CA 1
ATOM 577 C C . PRO A 1 82 ? 16.048 37.321 -17.734 1.00 43.73 81 PRO A C 1
ATOM 578 O O . PRO A 1 82 ? 16.310 38.445 -18.181 1.00 45.63 81 PRO A O 1
ATOM 582 N N . ASN A 1 86 ? 18.143 38.282 -12.309 1.00 39.96 85 ASN A N 1
ATOM 583 C CA . ASN A 1 86 ? 19.310 38.054 -11.450 1.00 39.38 85 ASN A CA 1
ATOM 584 C C . ASN A 1 86 ? 18.939 37.358 -10.137 1.00 38.32 85 ASN A C 1
ATOM 585 O O . ASN A 1 86 ? 17.873 37.629 -9.562 1.00 38.91 85 ASN A O 1
ATOM 590 N N . GLY A 1 87 ? 19.808 36.465 -9.667 1.00 36.16 86 GLY A N 1
ATOM 591 C CA . GLY A 1 87 ? 19.528 35.736 -8.439 1.00 34.05 86 GLY A CA 1
ATOM 592 C C . GLY A 1 87 ? 20.608 34.777 -7.990 1.00 32.66 86 GLY A C 1
ATOM 593 O O . GLY A 1 87 ? 21.678 34.694 -8.589 1.00 32.42 86 GLY A O 1
ATOM 594 N N . TYR A 1 88 ? 20.316 34.084 -6.898 1.00 30.37 87 TYR A N 1
ATOM 595 C CA . TYR A 1 88 ? 21.172 33.034 -6.374 1.00 29.53 87 TYR A CA 1
ATOM 596 C C . TYR A 1 88 ? 20.404 31.722 -6.363 1.00 26.71 87 TYR A C 1
ATOM 597 O O . TYR A 1 88 ? 19.167 31.721 -6.309 1.00 26.31 87 TYR A O 1
ATOM 606 N N . PHE A 1 89 ? 21.132 30.621 -6.448 1.00 24.23 88 PHE A N 1
ATOM 607 C CA . PHE A 1 89 ? 20.529 29.282 -6.456 1.00 22.62 88 PHE A CA 1
ATOM 608 C C . PHE A 1 89 ? 21.471 28.299 -5.755 1.00 22.51 88 PHE A C 1
ATOM 609 O O . PHE A 1 89 ? 22.615 28.641 -5.491 1.00 20.85 88 PHE A O 1
ATOM 617 N N . MET A 1 90 ? 20.963 27.105 -5.436 1.00 22.20 89 MET A N 1
ATOM 618 C CA . MET A 1 90 ? 21.738 26.073 -4.755 1.00 23.30 89 MET A CA 1
ATOM 619 C C . MET A 1 90 ? 22.834 25.545 -5.664 1.00 23.29 89 MET A C 1
ATOM 620 O O . MET A 1 90 ? 22.551 25.030 -6.750 1.00 23.76 89 MET A O 1
ATOM 625 N N . GLY A 1 91 ? 24.079 25.690 -5.225 1.00 24.63 90 GLY A N 1
ATOM 626 C CA . GLY A 1 91 ? 25.216 25.232 -6.017 1.00 25.78 90 GLY A CA 1
ATOM 627 C C . GLY A 1 91 ? 25.643 23.823 -5.671 1.00 26.68 90 GLY A C 1
ATOM 628 O O . GLY A 1 91 ? 24.891 22.853 -5.900 1.00 28.59 90 GLY A O 1
ATOM 629 N N . ASP A 1 92 ? 26.864 23.706 -5.152 1.00 26.45 91 ASP A N 1
ATOM 630 C CA . ASP A 1 92 ? 27.445 22.409 -4.830 1.00 26.53 91 ASP A CA 1
ATOM 631 C C . ASP A 1 92 ? 27.086 21.973 -3.423 1.00 25.15 91 ASP A C 1
ATOM 632 O O . ASP A 1 92 ? 27.085 22.801 -2.500 1.00 24.71 91 ASP A O 1
ATOM 637 N N . TYR A 1 93 ? 26.815 20.678 -3.262 1.00 23.41 92 TYR A N 1
ATOM 638 C CA . TYR A 1 93 ? 26.636 20.104 -1.912 1.00 23.70 92 TYR A CA 1
ATOM 639 C C . TYR A 1 93 ? 27.986 20.101 -1.181 1.00 24.10 92 TYR A C 1
ATOM 640 O O . TYR A 1 93 ? 28.973 19.550 -1.706 1.00 23.44 92 TYR A O 1
ATOM 649 N N . ILE A 1 94 ? 28.010 20.692 0.016 1.00 23.25 93 ILE A N 1
ATOM 650 C CA . ILE A 1 94 ? 29.259 20.865 0.776 1.00 24.18 93 ILE A CA 1
ATOM 651 C C . ILE A 1 94 ? 29.194 20.353 2.221 1.00 23.54 93 ILE A C 1
ATOM 652 O O . ILE A 1 94 ? 30.188 20.405 2.960 1.00 24.45 93 ILE A O 1
ATOM 657 N N . GLY A 1 95 ? 28.027 19.862 2.647 1.00 22.82 94 GLY A N 1
ATOM 658 C CA . GLY A 1 95 ? 27.885 19.422 4.022 1.00 21.33 94 GLY A CA 1
ATOM 659 C C . GLY A 1 95 ? 26.543 18.780 4.330 1.00 21.27 94 GLY A C 1
ATOM 660 O O . GLY A 1 95 ? 25.566 18.996 3.603 1.00 20.55 94 GLY A O 1
ATOM 661 N N . LEU A 1 96 ? 26.511 17.999 5.409 1.00 19.51 95 LEU A N 1
ATOM 662 C CA . LEU A 1 96 ? 25.302 17.273 5.826 1.00 20.06 95 LEU A CA 1
ATOM 663 C C . LEU A 1 96 ? 25.382 17.048 7.321 1.00 19.96 95 LEU A C 1
ATOM 664 O O . LEU A 1 96 ? 26.380 16.474 7.815 1.00 20.69 95 LEU A O 1
ATOM 669 N N . GLU A 1 97 ? 24.361 17.537 8.032 1.00 19.65 96 GLU A N 1
ATOM 670 C CA . GLU A 1 97 ? 24.155 17.267 9.460 1.00 19.58 96 GLU A CA 1
ATOM 671 C C . GLU A 1 97 ? 22.795 16.588 9.655 1.00 19.27 96 GLU A C 1
ATOM 672 O O . GLU A 1 97 ? 21.923 16.657 8.778 1.00 19.07 96 GLU A O 1
ATOM 678 N N . ALA A 1 98 ? 22.625 15.938 10.803 1.00 18.51 97 ALA A N 1
ATOM 679 C CA . ALA A 1 98 ? 21.363 15.318 11.176 1.00 18.15 97 ALA A CA 1
ATOM 680 C C . ALA A 1 98 ? 21.155 15.384 12.687 1.00 18.66 97 ALA A C 1
ATOM 681 O O . ALA A 1 98 ? 22.108 15.598 13.469 1.00 19.15 97 ALA A O 1
ATOM 683 N N . SER A 1 99 ? 19.908 15.212 13.102 1.00 18.06 98 SER A N 1
ATOM 684 C CA . SER A 1 99 ? 19.580 15.050 14.513 1.00 18.04 98 SER A CA 1
ATOM 685 C C . SER A 1 99 ? 18.548 13.943 14.605 1.00 17.39 98 SER A C 1
ATOM 686 O O . SER A 1 99 ? 17.754 13.747 13.666 1.00 17.98 98 SER A O 1
ATOM 689 N N . VAL A 1 100 ? 18.576 13.189 15.704 1.00 15.80 99 VAL A N 1
ATOM 690 C CA . VAL A 1 100 ? 17.648 12.091 15.896 1.00 16.72 99 VAL A CA 1
ATOM 691 C C . VAL A 1 1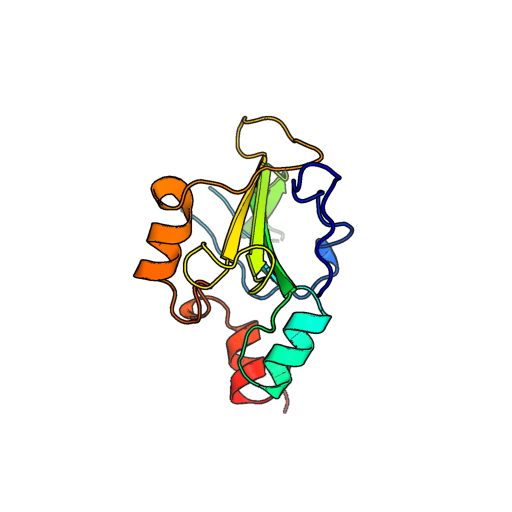00 ? 17.129 12.135 17.315 1.00 16.89 99 VAL A C 1
ATOM 692 O O . VAL A 1 100 ? 17.913 12.204 18.271 1.00 16.34 99 VAL A O 1
ATOM 696 N N . LYS A 1 101 ? 15.817 12.067 17.443 1.00 17.23 100 LYS A N 1
ATOM 697 C CA . LYS A 1 101 ? 15.157 11.982 18.736 1.00 18.12 100 LYS A CA 1
ATOM 698 C C . LYS A 1 101 ? 14.808 10.546 19.054 1.00 18.37 100 LYS A C 1
ATOM 699 O O . LYS A 1 101 ? 14.092 9.911 18.293 1.00 18.65 100 LYS A O 1
ATOM 705 N N . ASP A 1 102 ? 15.252 10.054 20.213 1.00 20.24 101 ASP A N 1
ATOM 706 C CA . ASP A 1 102 ? 14.939 8.682 20.642 1.00 21.85 101 ASP A CA 1
ATOM 707 C C . ASP A 1 102 ? 15.039 8.619 22.178 1.00 22.07 101 ASP A C 1
ATOM 708 O O . ASP A 1 102 ? 16.127 8.695 22.716 1.00 21.42 101 ASP A O 1
ATOM 713 N N . SER A 1 103 ? 13.901 8.540 22.873 1.00 22.01 102 SER A N 1
ATOM 714 C CA . SER A 1 103 ? 13.862 8.555 24.350 1.00 23.06 102 SER A CA 1
ATOM 715 C C . SER A 1 103 ? 14.605 7.364 24.974 1.00 23.57 102 SER A C 1
ATOM 716 O O . SER A 1 103 ? 15.072 7.457 26.108 1.00 23.40 102 SER A O 1
ATOM 719 N N . GLN A 1 104 ? 14.685 6.267 24.225 1.00 23.34 103 GLN A N 1
ATOM 720 C CA . GLN A 1 104 ? 15.336 5.037 24.697 1.00 23.68 103 GLN A CA 1
ATOM 721 C C . GLN A 1 104 ? 16.827 5.034 24.367 1.00 23.20 103 GLN A C 1
ATOM 722 O O . GLN A 1 104 ? 17.664 4.965 25.274 1.00 24.19 103 GLN A O 1
ATOM 728 N N . ARG A 1 105 ? 17.167 5.117 23.081 1.00 22.13 104 ARG A N 1
ATOM 729 C CA . ARG A 1 105 ? 18.570 5.145 22.682 1.00 21.70 104 ARG A CA 1
ATOM 730 C C . ARG A 1 105 ? 1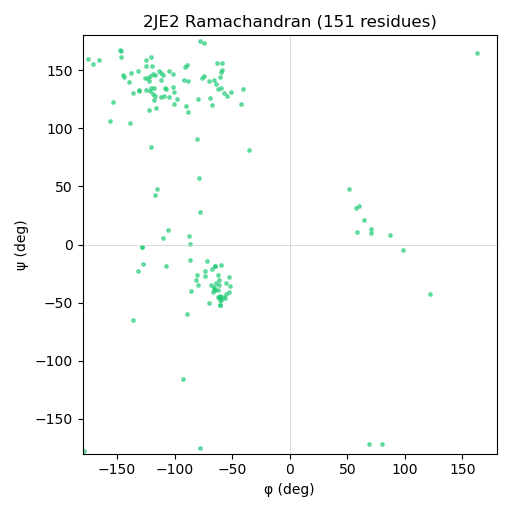9.330 6.355 23.235 1.00 21.69 104 ARG A C 1
ATOM 731 O O . ARG A 1 105 ? 20.515 6.246 23.542 1.00 20.52 104 ARG A O 1
ATOM 739 N N . PHE A 1 106 ? 18.658 7.512 23.352 1.00 21.13 105 PHE A N 1
ATOM 740 C CA . PHE A 1 106 ? 19.329 8.715 23.836 1.00 21.29 105 PHE A CA 1
ATOM 741 C C . PHE A 1 106 ? 18.715 9.208 25.142 1.00 22.00 105 PHE A C 1
ATOM 742 O O . PHE A 1 106 ? 18.523 10.405 25.348 1.00 21.97 105 PHE A O 1
ATOM 750 N N . ALA A 1 107 ? 18.431 8.253 26.018 1.00 22.25 106 ALA A N 1
ATOM 751 C CA . ALA A 1 107 ? 17.886 8.527 27.333 1.00 23.09 106 ALA A CA 1
ATOM 752 C C . ALA A 1 107 ? 18.699 9.542 28.126 1.00 23.91 106 ALA A C 1
ATOM 753 O O . ALA A 1 107 ? 18.115 10.256 28.953 1.00 25.86 106 ALA A O 1
ATOM 755 N N . ASN A 1 108 ? 20.009 9.640 27.875 1.00 22.71 107 ASN A N 1
ATOM 756 C CA . ASN A 1 108 ? 20.874 10.528 28.657 1.00 22.23 107 ASN A CA 1
ATOM 757 C C . ASN A 1 108 ? 21.326 11.799 27.953 1.00 22.10 107 ASN A C 1
ATOM 758 O O . ASN A 1 108 ? 22.265 12.451 28.410 1.00 21.77 107 ASN A O 1
ATOM 763 N N . GLU A 1 109 ? 20.700 12.124 26.812 1.00 22.14 108 GLU A N 1
ATOM 764 C CA . GLU A 1 109 ? 21.012 13.337 26.058 1.00 21.66 108 GLU A CA 1
ATOM 765 C C . GLU A 1 109 ? 19.892 14.349 26.298 1.00 21.11 108 GLU A C 1
ATOM 766 O O . GLU A 1 109 ? 18.762 13.939 26.475 1.00 21.57 108 GLU A O 1
ATOM 772 N N . PRO A 1 110 ? 20.213 15.652 26.273 1.00 22.14 109 PRO A N 1
ATOM 773 C CA . PRO A 1 110 ? 19.166 16.696 26.483 1.00 23.16 109 PRO A CA 1
ATOM 774 C C . PRO A 1 110 ? 18.063 16.549 25.464 1.00 23.24 109 PRO A C 1
ATOM 775 O O . PRO A 1 110 ? 18.361 16.390 24.264 1.00 24.36 109 PRO A O 1
ATOM 779 N N . GLY A 1 111 ? 16.811 16.542 25.933 1.00 23.56 110 GLY A N 1
ATOM 780 C CA . GLY A 1 111 ? 15.648 16.277 25.081 1.00 23.11 110 GLY A CA 1
ATOM 781 C C . GLY A 1 111 ? 15.641 14.943 24.348 1.00 23.09 110 GLY A C 1
ATOM 782 O O . GLY A 1 111 ? 14.810 14.715 23.491 1.00 23.49 110 GLY A O 1
ATOM 783 N N . ASN A 1 112 ? 16.563 14.041 24.698 1.00 22.87 111 ASN A N 1
ATOM 784 C CA . ASN A 1 112 ? 16.739 12.776 23.974 1.00 21.43 111 ASN A CA 1
ATOM 785 C C . ASN A 1 112 ? 17.101 12.944 22.489 1.00 20.01 111 ASN A C 1
ATOM 786 O O . ASN A 1 112 ? 16.772 12.090 21.671 1.00 19.01 111 ASN A O 1
ATOM 791 N N . TRP A 1 113 ? 17.849 14.001 22.178 1.00 19.67 112 TRP A N 1
ATOM 792 C CA . TRP A 1 113 ? 18.274 14.242 20.794 1.00 19.31 112 TRP A CA 1
ATOM 793 C C . TRP A 1 113 ? 19.770 13.978 20.654 1.00 19.48 112 TRP A C 1
ATOM 794 O O . TRP A 1 113 ? 20.568 14.443 21.485 1.00 19.70 112 TRP A O 1
ATOM 805 N N . ALA A 1 114 ? 20.150 13.269 19.593 1.00 18.80 113 ALA A N 1
ATOM 806 C CA . ALA A 1 114 ? 21.576 13.118 19.258 1.00 18.66 113 ALA A CA 1
ATOM 807 C C . ALA A 1 114 ? 21.843 13.916 17.992 1.00 19.56 113 ALA A C 1
ATOM 808 O O . ALA A 1 114 ? 20.946 14.005 17.138 1.00 19.60 113 ALA A O 1
ATOM 810 N N . PHE A 1 115 ? 23.043 14.497 17.895 1.00 19.57 114 PHE A N 1
ATOM 811 C CA . PHE A 1 115 ? 23.462 15.358 16.792 1.00 20.54 114 PHE A CA 1
ATOM 812 C C . PHE A 1 115 ? 24.670 14.778 16.062 1.00 21.61 114 PHE A C 1
ATOM 813 O O . PHE A 1 115 ? 25.560 14.185 16.699 1.00 21.33 114 PHE A O 1
ATOM 821 N N . TYR A 1 116 ? 24.727 15.006 14.748 1.00 21.81 115 TYR A N 1
ATOM 822 C CA . TYR A 1 116 ? 25.687 14.317 13.873 1.00 21.92 115 TYR A CA 1
ATOM 823 C C . TYR A 1 116 ? 26.193 15.184 12.743 1.00 22.35 115 TYR A C 1
ATOM 824 O O . TYR A 1 116 ? 25.441 15.978 12.165 1.00 20.99 115 TYR A O 1
ATOM 833 N N . ILE A 1 117 ? 27.453 14.971 12.377 1.00 21.89 116 ILE A N 1
ATOM 834 C CA . ILE A 1 117 ? 27.988 15.535 11.163 1.00 22.10 116 ILE A CA 1
ATOM 835 C C . ILE A 1 117 ? 28.407 14.391 10.255 1.00 22.62 116 ILE A C 1
ATOM 836 O O . ILE A 1 117 ? 29.237 13.540 10.659 1.00 22.13 116 ILE A O 1
ATOM 841 N N . PHE A 1 118 ? 27.867 14.379 9.036 1.00 22.21 117 PHE A N 1
ATOM 842 C CA . PHE A 1 118 ? 28.340 13.454 8.014 1.00 23.58 117 PHE A CA 1
ATOM 843 C C . PHE A 1 118 ? 29.535 13.980 7.224 1.00 24.53 117 PHE A C 1
ATOM 844 O O . PHE A 1 118 ? 30.460 13.218 6.934 1.00 25.29 117 PHE A O 1
ATOM 852 N N . TYR A 1 119 ? 29.505 15.265 6.896 1.00 25.28 118 TYR A N 1
ATOM 853 C CA . TYR A 1 119 ? 30.645 16.007 6.331 1.00 26.30 118 TYR A CA 1
ATOM 854 C C . TYR A 1 119 ? 30.344 17.500 6.418 1.00 28.55 118 TYR A C 1
ATOM 855 O O . TYR A 1 119 ? 29.176 17.900 6.561 1.00 27.10 118 TYR A O 1
ATOM 864 N N . VAL A 1 120 ? 31.405 18.304 6.378 1.00 30.78 119 VAL A N 1
ATOM 865 C CA . VAL A 1 120 ? 31.340 19.773 6.290 1.00 33.99 119 VAL A CA 1
ATOM 866 C C . VAL A 1 120 ? 32.576 20.183 5.483 1.00 35.87 119 VAL A C 1
ATOM 867 O O . VAL A 1 120 ? 33.443 19.341 5.251 1.00 35.77 119 VAL A O 1
ATOM 871 N N . PRO A 1 121 ? 32.654 21.455 5.022 1.00 38.21 120 PRO A N 1
ATOM 872 C CA . PRO A 1 121 ? 33.937 21.865 4.443 1.00 39.93 120 PRO A CA 1
ATOM 873 C C . PRO A 1 121 ? 35.086 21.308 5.289 1.00 41.70 120 PRO A C 1
ATOM 874 O O . PRO A 1 121 ? 35.123 21.482 6.518 1.00 42.10 120 PRO A O 1
ATOM 878 N N . ASP A 1 122 ? 36.049 20.741 4.580 1.00 43.57 121 ASP A N 1
ATOM 879 C CA . ASP A 1 122 ? 36.620 19.421 4.866 1.00 45.43 121 ASP A CA 1
ATOM 880 C C . ASP A 1 122 ? 36.868 18.761 6.236 1.00 45.54 121 ASP A C 1
ATOM 881 O O . ASP A 1 122 ? 37.994 18.736 6.763 1.00 46.26 121 ASP A O 1
ATOM 886 N N . THR A 1 123 ? 35.792 18.196 6.776 1.00 44.92 122 THR A N 1
ATOM 887 C CA . THR A 1 123 ? 35.882 16.858 7.336 1.00 44.52 122 THR A CA 1
ATOM 888 C C . THR A 1 123 ? 35.281 15.984 6.232 1.00 43.65 122 THR A C 1
ATOM 889 O O . THR A 1 123 ? 34.132 16.215 5.817 1.00 43.95 122 THR A O 1
ATOM 893 N N . PRO A 1 124 ? 36.061 15.013 5.705 1.00 42.53 123 PRO A N 1
ATOM 894 C CA . PRO A 1 124 ? 35.527 14.129 4.660 1.00 40.96 123 PRO A CA 1
ATOM 895 C C . PRO A 1 124 ? 34.284 13.347 5.101 1.00 39.47 123 PRO A C 1
ATOM 896 O O . PRO A 1 124 ? 34.076 13.129 6.297 1.00 39.42 123 PRO A O 1
ATOM 900 N N . LEU A 1 125 ? 33.490 12.930 4.118 1.00 37.60 124 LEU A N 1
ATOM 901 C CA . LEU A 1 125 ? 32.257 12.174 4.323 1.00 35.86 124 LEU A CA 1
ATOM 902 C C . LEU A 1 125 ? 32.478 10.815 4.979 1.00 35.23 124 LEU A C 1
ATOM 903 O O . LEU A 1 125 ? 33.366 10.061 4.584 1.00 34.80 124 LEU A O 1
ATOM 908 N N . VAL A 1 126 ? 31.653 10.514 5.978 1.00 32.72 125 VAL A N 1
ATOM 909 C CA . VAL A 1 126 ? 31.639 9.203 6.613 1.00 31.21 125 VAL A CA 1
ATOM 910 C C . VAL A 1 126 ? 30.327 8.492 6.273 1.00 30.10 125 VAL A C 1
ATOM 911 O O . VAL A 1 126 ? 29.295 9.160 6.071 1.00 29.87 125 VAL A O 1
ATOM 915 N N . ALA A 1 127 ? 30.356 7.165 6.167 1.00 27.86 126 ALA A N 1
ATOM 916 C CA . ALA A 1 127 ? 29.124 6.396 5.925 1.00 27.65 126 ALA A CA 1
ATOM 917 C C . ALA A 1 127 ? 28.255 6.342 7.178 1.00 26.56 126 ALA A C 1
ATOM 918 O O . ALA A 1 127 ? 27.029 6.185 7.105 1.00 26.20 126 ALA A O 1
ATOM 920 N N . ALA A 1 128 ? 28.928 6.441 8.322 1.00 25.92 127 ALA A N 1
ATOM 921 C CA . ALA A 1 128 ? 28.293 6.384 9.647 1.00 25.68 127 ALA A CA 1
ATOM 922 C C . ALA A 1 128 ? 28.927 7.413 10.585 1.00 25.07 127 ALA A C 1
ATOM 923 O O . ALA A 1 128 ? 30.156 7.638 10.563 1.00 26.53 127 ALA A O 1
ATOM 925 N N . ALA A 1 129 ? 28.093 8.076 11.388 1.00 24.98 128 ALA A N 1
ATOM 926 C CA . ALA A 1 129 ? 28.540 9.193 12.225 1.00 24.35 128 ALA A CA 1
ATOM 927 C C . ALA A 1 129 ? 28.271 8.899 13.706 1.00 24.63 128 ALA A C 1
ATOM 928 O O . ALA A 1 129 ? 27.263 8.296 14.061 1.00 22.60 128 ALA A O 1
ATOM 930 N N . LYS A 1 130 ? 29.183 9.371 14.551 1.00 25.75 129 LYS A N 1
ATOM 931 C CA . LYS A 1 130 ? 29.061 9.229 15.995 1.00 28.43 129 LYS A CA 1
ATOM 932 C C . LYS A 1 130 ? 28.344 10.466 16.556 1.00 27.46 129 LYS A C 1
ATOM 933 O O . LYS A 1 130 ? 28.595 11.575 16.102 1.00 26.04 129 LYS A O 1
ATOM 939 N N . ASN A 1 131 ? 27.481 10.263 17.552 1.00 27.52 130 ASN A N 1
ATOM 940 C CA . ASN A 1 131 ? 26.788 11.379 18.222 1.00 28.76 130 ASN A CA 1
ATOM 941 C C . ASN A 1 131 ? 27.758 12.375 18.863 1.00 28.23 130 ASN A C 1
ATOM 942 O O . ASN A 1 131 ? 28.749 11.985 19.509 1.00 27.25 130 ASN A O 1
ATOM 947 N N . LEU A 1 132 ? 27.504 13.663 18.659 1.00 27.25 131 LEU A N 1
ATOM 948 C CA . LEU A 1 132 ? 28.453 14.682 19.077 1.00 26.75 131 LEU A CA 1
ATOM 949 C C . LEU A 1 132 ? 28.207 15.207 20.505 1.00 27.58 131 LEU A C 1
ATOM 950 O O . LEU A 1 132 ? 27.069 15.174 21.001 1.00 26.47 131 LEU A O 1
ATOM 955 N N . PRO A 1 133 ? 29.282 15.678 21.171 1.00 28.51 132 PRO A N 1
ATOM 956 C CA . PRO A 1 133 ? 29.162 16.214 22.532 1.00 28.73 132 PRO A CA 1
ATOM 957 C C . PRO A 1 133 ? 28.193 17.404 22.603 1.00 29.24 132 PRO A C 1
ATOM 958 O O . PRO A 1 133 ? 28.063 18.162 21.633 1.00 28.45 132 PRO A O 1
ATOM 962 N N . THR A 1 134 ? 27.549 17.571 23.763 1.00 30.00 133 THR A N 1
ATOM 963 C CA . THR A 1 134 ? 26.498 18.563 23.924 1.00 29.83 133 THR A CA 1
ATOM 964 C C . THR A 1 134 ? 27.037 19.984 23.763 1.00 30.47 133 THR A C 1
ATOM 965 O O . THR A 1 134 ? 26.326 20.853 23.259 1.00 30.35 133 THR A O 1
ATOM 969 N N . ALA A 1 135 ? 28.287 20.236 24.167 1.00 29.72 134 ALA A N 1
ATOM 970 C CA . ALA A 1 135 ? 28.867 21.567 23.991 1.00 29.51 134 ALA A CA 1
ATOM 971 C C . ALA A 1 135 ? 28.942 21.957 22.518 1.00 28.91 134 ALA A C 1
ATOM 972 O O . ALA A 1 135 ? 28.820 23.143 22.177 1.00 28.48 134 ALA A O 1
ATOM 974 N N . GLU A 1 136 ? 29.106 20.953 21.651 1.00 27.04 135 GLU A N 1
ATOM 975 C CA . GLU A 1 136 ? 29.311 21.195 20.228 1.00 26.26 135 GLU A CA 1
ATOM 976 C C . GLU A 1 136 ? 27.993 21.498 19.513 1.00 25.02 135 GLU A C 1
ATOM 977 O O . GLU A 1 136 ? 27.997 22.264 18.556 1.00 24.82 135 GLU A O 1
ATOM 983 N N . CYS A 1 137 ? 26.904 20.859 19.945 1.00 24.29 136 CYS A N 1
ATOM 984 C CA . CYS A 1 137 ? 25.645 20.919 19.163 1.00 24.23 136 CYS A CA 1
ATOM 985 C C . CYS A 1 137 ? 24.413 21.158 19.996 1.00 24.23 136 CYS A C 1
ATOM 986 O O . CYS A 1 137 ? 23.752 22.200 19.821 1.00 24.36 136 CYS A O 1
ATOM 989 N N . ALA A 1 138 ? 24.097 20.192 20.869 1.00 24.06 137 ALA A N 1
ATOM 990 C CA . ALA A 1 138 ? 22.882 20.251 21.698 1.00 24.35 137 ALA A CA 1
ATOM 991 C C . ALA A 1 138 ? 22.751 21.501 22.549 1.00 24.34 137 ALA A C 1
ATOM 992 O O . ALA A 1 138 ? 21.629 21.969 22.758 1.00 23.61 137 ALA A O 1
ATOM 994 N N . ALA A 1 139 ? 23.876 22.057 23.014 1.00 24.35 138 ALA A N 1
ATOM 995 C CA . ALA A 1 139 ? 23.820 23.228 23.910 1.00 24.66 138 ALA A CA 1
ATOM 996 C C . ALA A 1 139 ? 23.139 24.393 23.221 1.00 24.72 138 ALA A C 1
ATOM 997 O O . ALA A 1 139 ? 22.209 24.968 23.765 1.00 24.42 138 ALA A O 1
ATOM 999 N N . CYS A 1 140 ? 23.594 24.741 22.022 1.00 24.59 139 CYS A N 1
ATOM 1000 C CA . CYS A 1 140 ? 22.985 25.854 21.306 1.00 23.91 139 CYS A CA 1
ATOM 1001 C C . CYS A 1 140 ? 21.513 25.615 20.993 1.00 23.38 139 CYS A C 1
ATOM 1002 O O . CYS A 1 140 ? 20.679 26.512 21.161 1.00 22.77 139 CYS A O 1
ATOM 1005 N N . HIS A 1 141 ? 21.207 24.409 20.519 1.00 22.28 140 HIS A N 1
ATOM 1006 C CA . HIS A 1 141 ? 19.840 24.041 20.196 1.00 22.41 140 HIS A CA 1
ATOM 1007 C C . HIS A 1 141 ? 18.904 24.136 21.400 1.00 22.98 140 HIS A C 1
ATOM 1008 O O . HIS A 1 141 ? 17.828 24.725 21.303 1.00 22.80 140 HIS A O 1
ATOM 1015 N N . LYS A 1 142 ? 19.308 23.579 22.539 1.00 24.12 141 LYS A N 1
ATOM 1016 C CA . LYS A 1 142 ? 18.421 23.551 23.699 1.00 25.53 141 LYS A CA 1
ATOM 1017 C C . LYS A 1 142 ? 18.303 24.937 24.329 1.00 25.96 141 LYS A C 1
ATOM 1018 O O . LYS A 1 142 ? 17.315 25.243 25.003 1.00 26.34 141 LYS A O 1
ATOM 1024 N N . GLU A 1 143 ? 19.305 25.774 24.078 1.00 26.09 142 GLU A N 1
ATOM 1025 C CA . GLU A 1 143 ? 19.315 27.136 24.594 1.00 27.58 142 GLU A CA 1
ATOM 1026 C C . GLU A 1 143 ? 18.475 28.110 23.775 1.00 26.72 142 GLU A C 1
ATOM 1027 O O . GLU A 1 143 ? 17.982 29.100 24.324 1.00 26.42 142 GLU A O 1
ATOM 1033 N N . ASN A 1 144 ? 18.283 27.822 22.482 1.00 25.71 143 ASN A N 1
ATOM 1034 C CA . ASN A 1 144 ? 17.765 28.829 21.551 1.00 24.91 143 ASN A CA 1
ATOM 1035 C C . ASN A 1 144 ? 16.614 28.386 20.655 1.00 23.68 143 ASN A C 1
ATOM 1036 O O . ASN A 1 144 ? 15.869 29.223 20.119 1.00 22.40 143 ASN A O 1
ATOM 1041 N N . ALA A 1 145 ? 16.497 27.079 20.445 1.00 21.79 144 ALA A N 1
ATOM 1042 C CA . ALA A 1 145 ? 15.469 26.582 19.545 1.00 21.71 144 ALA A CA 1
ATOM 1043 C C . ALA A 1 145 ? 14.075 26.776 20.163 1.00 20.73 144 ALA A C 1
ATOM 1044 O O . ALA A 1 145 ? 13.889 26.568 21.359 1.00 21.70 144 ALA A O 1
ATOM 1046 N N . LYS A 1 146 ? 13.091 27.150 19.346 1.00 20.35 145 LYS A N 1
ATOM 1047 C CA . LYS A 1 146 ? 11.739 27.400 19.854 1.00 19.83 145 LYS A CA 1
ATOM 1048 C C . LYS A 1 146 ? 11.071 26.127 20.394 1.00 20.82 145 LYS A C 1
ATOM 1049 O O . LYS A 1 146 ? 10.347 26.163 21.404 1.00 20.15 145 LYS A O 1
ATOM 1055 N N . THR A 1 147 ? 11.292 24.994 19.721 1.00 19.43 146 THR A N 1
ATOM 1056 C CA . THR A 1 147 ? 10.432 23.850 19.977 1.00 18.98 146 THR A CA 1
ATOM 1057 C C . THR A 1 147 ? 11.238 22.567 20.028 1.00 18.41 146 THR A C 1
ATOM 1058 O O . THR A 1 147 ? 11.652 22.076 18.991 1.00 17.17 146 THR A O 1
ATOM 1062 N N . ASP A 1 148 ? 11.438 22.060 21.246 1.00 18.68 147 ASP A N 1
ATOM 1063 C CA . ASP A 1 148 ? 12.033 20.738 21.463 1.00 19.39 147 ASP A CA 1
ATOM 1064 C C . ASP A 1 148 ? 13.350 20.583 20.682 1.00 19.04 147 ASP A C 1
ATOM 1065 O O . ASP A 1 148 ? 13.557 19.581 19.992 1.00 19.57 147 ASP A O 1
ATOM 1070 N N . MET A 1 149 ? 14.215 21.595 20.795 1.00 19.22 148 MET A N 1
ATOM 1071 C CA . MET A 1 149 ? 15.573 21.582 20.256 1.00 19.74 148 MET A CA 1
ATOM 1072 C C . MET A 1 149 ? 15.670 21.651 18.725 1.00 19.25 148 MET A C 1
ATOM 1073 O O . MET A 1 149 ? 16.743 21.414 18.146 1.00 19.50 148 MET A O 1
ATOM 1078 N N . VAL A 1 150 ? 14.544 21.993 18.091 1.00 18.13 149 VAL A N 1
ATOM 1079 C CA . VAL A 1 150 ? 14.464 22.244 16.635 1.00 16.98 149 VAL A CA 1
ATOM 1080 C C . VAL A 1 150 ? 14.033 23.711 16.442 1.00 16.82 149 VAL A C 1
ATOM 1081 O O . VAL A 1 150 ? 13.096 24.182 17.129 1.00 16.63 149 VAL A O 1
ATOM 1085 N N . PHE A 1 151 ? 14.717 24.406 15.522 1.00 16.21 150 PHE A N 1
ATOM 1086 C CA . PHE A 1 151 ? 14.538 25.844 15.282 1.00 16.52 150 PHE A CA 1
ATOM 1087 C C . PHE A 1 151 ? 13.297 26.176 14.432 1.00 15.73 150 PHE A C 1
ATOM 1088 O O . PHE A 1 151 ? 13.389 26.801 13.357 1.00 16.33 150 PHE A O 1
ATOM 1096 N N . THR A 1 152 ? 12.143 25.738 14.933 1.00 16.18 151 THR A N 1
ATOM 1097 C CA . THR A 1 152 ? 10.866 25.859 14.228 1.00 16.87 151 THR A CA 1
ATOM 1098 C C . THR A 1 152 ? 10.467 27.314 14.043 1.00 16.57 151 THR A C 1
ATOM 1099 O O . THR A 1 152 ? 9.655 27.619 13.176 1.00 17.15 151 THR A O 1
ATOM 1103 N N . GLN A 1 153 ? 11.067 28.207 14.816 1.00 17.93 152 GLN A N 1
ATOM 1104 C CA . GLN A 1 153 ? 10.776 29.648 14.615 1.00 18.47 152 GLN A CA 1
ATOM 1105 C C . GLN A 1 153 ? 11.141 30.084 13.184 1.00 18.80 152 GLN A C 1
ATOM 1106 O O . GLN A 1 153 ? 10.670 31.126 12.711 1.00 20.01 152 GLN A O 1
ATOM 1112 N N . PHE A 1 154 ? 11.963 29.280 12.492 1.00 18.04 153 PHE A N 1
ATOM 1113 C CA . PHE A 1 154 ? 12.443 29.607 11.157 1.00 18.44 153 PHE A CA 1
ATOM 1114 C C . PHE A 1 154 ? 11.866 28.739 10.031 1.00 17.93 153 PHE A C 1
ATOM 1115 O O . PHE A 1 154 ? 12.307 28.859 8.877 1.00 17.23 153 PHE A O 1
ATOM 1123 N N . TYR A 1 155 ? 10.906 27.859 10.370 1.00 17.18 154 TYR A N 1
ATOM 1124 C CA . TYR A 1 155 ? 10.432 26.804 9.454 1.00 16.81 154 TYR A CA 1
ATOM 1125 C C . TYR A 1 155 ? 8.932 26.920 9.174 1.00 17.07 154 TYR A C 1
ATOM 1126 O O . TYR A 1 155 ? 8.106 26.270 9.813 1.00 16.65 154 TYR A O 1
ATOM 1135 N N . PRO A 1 156 ? 8.578 27.761 8.212 1.00 17.42 155 PRO A N 1
ATOM 1136 C CA . PRO A 1 156 ? 7.164 28.078 8.048 1.00 17.53 155 PRO A CA 1
ATOM 1137 C C . PRO A 1 156 ? 6.326 26.903 7.561 1.00 17.49 155 PRO A C 1
ATOM 1138 O O . PRO A 1 156 ? 5.112 26.939 7.714 1.00 17.48 155 PRO A O 1
ATOM 1142 N N . VAL A 1 157 ? 6.947 25.889 6.943 1.00 16.86 156 VAL A N 1
ATOM 1143 C CA . VAL A 1 157 ? 6.180 24.679 6.539 1.00 17.02 156 VAL A CA 1
ATOM 1144 C C . VAL A 1 157 ? 5.567 24.015 7.788 1.00 17.43 156 VAL A C 1
ATOM 1145 O O . VAL A 1 157 ? 4.383 23.618 7.809 1.00 18.02 156 VAL A O 1
ATOM 1149 N N . LEU A 1 158 ? 6.380 23.898 8.835 1.00 17.55 157 LEU A N 1
ATOM 1150 C CA . LEU A 1 158 ? 5.931 23.321 10.107 1.00 16.87 157 LEU A CA 1
ATOM 1151 C C . LEU A 1 158 ? 4.844 24.210 10.755 1.00 18.24 157 LEU A C 1
ATOM 1152 O O . LEU A 1 158 ? 3.860 23.710 11.292 1.00 18.24 157 LEU A O 1
ATOM 1157 N N . ARG A 1 159 ? 5.013 25.521 10.651 1.00 19.12 158 ARG A N 1
ATOM 1158 C CA . ARG A 1 159 ? 4.044 26.430 11.261 1.00 20.06 158 ARG A CA 1
ATOM 1159 C C . ARG A 1 159 ? 2.655 26.237 10.681 1.00 20.50 158 ARG A C 1
ATOM 1160 O O . ARG A 1 159 ? 1.683 26.019 11.436 1.00 21.15 158 ARG A O 1
ATOM 1168 N N . ALA A 1 160 ? 2.560 26.279 9.352 1.00 20.18 159 ALA A N 1
ATOM 1169 C CA . ALA A 1 160 ? 1.287 26.099 8.665 1.00 21.88 159 ALA A CA 1
ATOM 1170 C C . ALA A 1 160 ? 0.717 24.698 8.938 1.00 23.52 159 ALA A C 1
ATOM 1171 O O . ALA A 1 160 ? -0.486 24.541 9.154 1.00 24.33 159 ALA A O 1
ATOM 1173 N N . ALA A 1 161 ? 1.586 23.690 8.964 1.00 24.39 160 ALA A N 1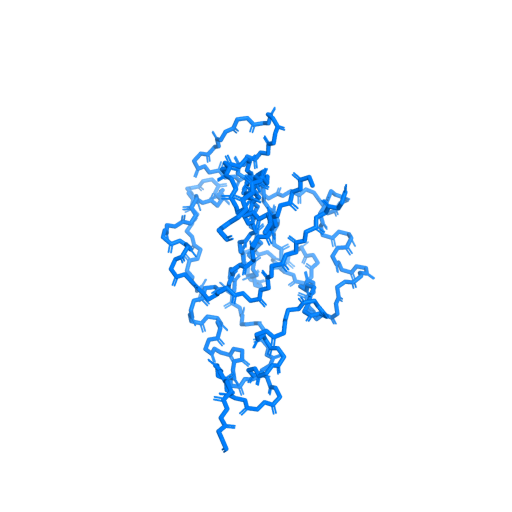
ATOM 1174 C CA . ALA A 1 161 ? 1.176 22.326 9.283 1.00 26.23 160 ALA A CA 1
ATOM 1175 C C . ALA A 1 161 ? 0.571 22.213 10.705 1.00 27.78 160 ALA A C 1
ATOM 1176 O O . ALA A 1 161 ? -0.491 21.628 10.877 1.00 28.50 160 ALA A O 1
ATOM 1178 N N . LYS A 1 162 ? 1.240 22.788 11.700 1.00 29.31 161 LYS A N 1
ATOM 1179 C CA . LYS A 1 162 ? 0.760 22.753 13.090 1.00 31.61 161 LYS A CA 1
ATOM 1180 C C . LYS A 1 162 ? -0.492 23.615 13.288 1.00 33.53 161 LYS A C 1
ATOM 1181 O O . LYS A 1 162 ? -1.463 23.159 13.885 1.00 33.85 161 LYS A O 1
ATOM 1187 N N . ALA A 1 163 ? -0.435 24.864 12.822 1.00 35.08 162 ALA A N 1
ATOM 1188 C CA . ALA A 1 163 ? -1.522 25.828 13.048 1.00 36.87 162 ALA A CA 1
ATOM 1189 C C . ALA A 1 163 ? -2.809 25.483 12.301 1.00 37.87 162 ALA A C 1
ATOM 1190 O O . ALA A 1 163 ? -3.901 25.735 12.819 1.00 39.11 162 ALA A O 1
ATOM 1192 N N . THR A 1 164 ? -2.685 24.920 11.096 1.00 38.09 163 THR A N 1
ATOM 1193 C CA . THR A 1 164 ? -3.850 24.641 10.246 1.00 38.20 163 THR A CA 1
ATOM 1194 C C . THR A 1 164 ? -3.986 23.214 9.693 1.00 37.46 163 THR A C 1
ATOM 1195 O O . THR A 1 164 ? -4.965 22.921 9.009 1.00 37.92 163 THR A O 1
ATOM 1199 N N . GLY A 1 165 ? -3.031 22.327 9.976 1.00 36.54 164 GLY A N 1
ATOM 1200 C CA . GLY A 1 165 ? -3.051 20.963 9.415 1.00 34.55 164 GLY A CA 1
ATOM 1201 C C . GLY A 1 165 ? -2.752 20.911 7.911 1.00 33.92 164 GLY A C 1
ATOM 1202 O O . GLY A 1 165 ? -2.895 19.869 7.265 1.00 34.45 164 GLY A O 1
ATOM 1203 N N . GLU A 1 166 ? -2.322 22.037 7.356 1.00 32.62 165 GLU A N 1
ATOM 1204 C CA . GLU A 1 166 ? -2.132 22.137 5.907 1.00 31.50 165 GLU A CA 1
ATOM 1205 C C . GLU A 1 166 ? -0.682 22.027 5.446 1.00 28.29 165 GLU A C 1
ATOM 1206 O O . GLU A 1 166 ? 0.210 22.494 6.150 1.00 28.82 165 GLU A O 1
ATOM 1212 N N . SER A 1 167 ? -0.462 21.442 4.267 1.00 25.20 166 SER A N 1
ATOM 1213 C CA . SER A 1 167 ? 0.877 21.462 3.630 1.00 22.93 166 SER A CA 1
ATOM 1214 C C . SER A 1 167 ? 0.868 22.248 2.315 1.00 21.73 166 SER A C 1
ATOM 1215 O O . SER A 1 167 ? 1.373 21.793 1.295 1.00 20.71 166 SER A O 1
ATOM 1218 N N . GLY A 1 168 ? 0.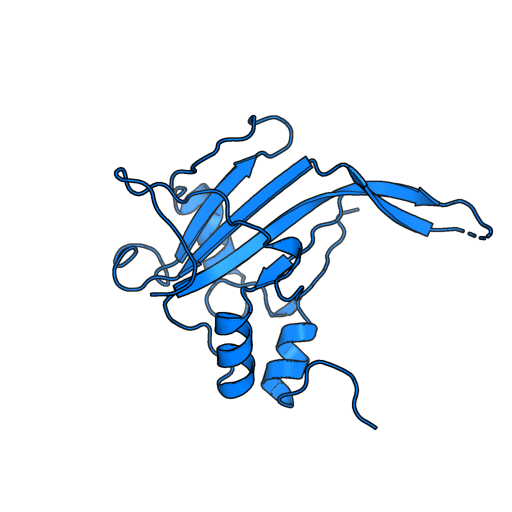277 23.438 2.365 1.00 21.83 167 GLY A N 1
ATOM 1219 C CA . GLY A 1 168 ? 0.165 24.297 1.204 1.00 21.79 167 GLY A CA 1
ATOM 1220 C C . GLY A 1 168 ? -0.891 25.349 1.458 1.00 23.87 167 GLY A C 1
ATOM 1221 O O . GLY A 1 168 ? -1.681 25.233 2.403 1.00 24.07 167 GLY A O 1
ATOM 1222 N N . VAL A 1 169 ? -0.901 26.382 0.638 1.00 24.20 168 VAL A N 1
ATOM 1223 C CA . VAL A 1 169 ? -1.980 27.380 0.733 1.00 27.03 168 VAL A CA 1
ATOM 1224 C C . VAL A 1 169 ? -3.296 26.718 0.346 1.00 27.75 168 VAL A C 1
ATOM 1225 O O . VAL A 1 169 ? -3.342 25.883 -0.562 1.00 27.80 168 VAL A O 1
ATOM 1229 N N . VAL A 1 170 ? -4.365 27.091 1.050 1.00 31.05 169 VAL A N 1
ATOM 1230 C CA . VAL A 1 170 ? -5.712 26.657 0.684 1.00 33.40 169 VAL A CA 1
ATOM 1231 C C . VAL A 1 170 ? -6.566 27.911 0.444 1.00 34.64 169 VAL A C 1
ATOM 1232 O O . VAL A 1 170 ? -6.423 28.916 1.156 1.00 35.73 169 VAL A O 1
ATOM 1236 N N . ALA A 1 171 ? -7.424 27.865 -0.569 1.00 36.39 170 ALA A N 1
ATOM 1237 C CA . ALA A 1 171 ? -8.273 29.025 -0.901 1.00 37.20 170 ALA A CA 1
ATOM 1238 C C . ALA A 1 171 ? -9.403 29.200 0.115 1.00 38.01 170 ALA A C 1
ATOM 1239 O O . ALA A 1 171 ? -9.799 28.227 0.779 1.00 38.71 170 ALA A O 1
#

Secondary structure (DSSP, 8-state):
--S--B-TTSPEE--SSGGGSEEEEEEEE--EEEEEEE-HHHHHHHHHHSS--TT-EEEEEEEEEEEE----EEEEEEEEEEEEEEE-TTTTTTSGGGEEEEEEEBTTBPP-SEEPPPPTTTTHHHHHHH-SBTTB-GGG-HHHHHHHHHS-SS---

Nearest PDB structures (foldseek):
  2je2-assembly1_A  TM=1.006E+00  e=1.927E-32  Nitrosomonas europaea
  8gar-assembly1_A  TM=9.984E-01  e=1.007E-28  Nitrosomonas europaea
  6e0z-assembly1_A  TM=9.092E-01  e=1.438E-17  Nitrosomonas sp. AL212
  6e0x-assembly2_B  TM=9.089E-01  e=9.269E-17  Nitrosomonas sp. AL212
  8brk-assembly1_A  TM=7.428E-01  e=2.244E-07  Thermus thermophilus

CATH classification: 3.50.70.20

Solvent-accessible surface area: 9131 Å² total; per-residue (Å²): 122,32,70,18,113,42,49,161,160,19,35,1,66,55,21,175,105,26,121,141,30,40,80,0,3,80,34,102,57,160,123,29,16,39,8,4,20,0,1,67,106,0,12,27,62,6,79,166,65,10,112,6,53,66,1,0,0,14,0,46,1,15,0,34,41,14,84,109,154,21,179,135,16,162,105,80,29,102,98,47,0,3,57,6,9,1,36,24,34,147,116,10,74,141,40,40,38,40,2,2,16,3,44,1,48,34,88,142,65,104,102,63,78,20,5,143,56,42,86,56,94,98,20,2,23,68,48,108,121,88,19,128,34,57,17,10,32,15,74,119,9,92,44,0,143,42,0,114,71,99,35,71,68,45,159,110,147

Sequence (157 aa):
AGVAEFNDKGELLLPKNYREWVMMVGTTQVTTPTEIRTTVYVDPESYAHWKKTGEFRDGTVTVKELVSVGDRKGPNGYFMGDYIGLEASVKDSQRFANEPGNWAFYIFYVPDTPLVAAAKNLPTAECAACHKENAKTDMVFTQFYPVLRAAKATGESGVVA

InterPro domains:
  IPR032033 Cytochrome P460 [PF16694] (41-177)
  IPR038142 Cytochrome P460 superfamily [G3DSA:3.50.70.20] (26-198)